Protein AF-A0A158KC57-F1 (afdb_monomer)

Sequence (59 aa):
MPKITNIRTIRLPARPKLIWVELETDDGLTGLGETFRGAQAVEAVLHELVQHPVNRLNK

Radius of gyration: 12.98 Å; Cα contacts (8 Å, |Δi|>4): 81; chains: 1; bounding box: 26×25×39 Å

InterPro domains:
  IPR029017 Enolase-like, N-terminal [G3DSA:3.30.390.10] (1-56)
  IPR029017 Enolase-like, N-terminal [SSF54826] (2-54)

Mean predicted aligned error: 4.64 Å

Solvent-accessible surface area (backbone atoms only — not comparable to full-atom values): 3686 Å² total; per-residue (Å²): 130,82,46,81,72,46,80,47,78,48,75,46,85,94,43,67,41,38,30,37,37,39,39,32,31,76,81,74,49,74,49,81,48,75,56,73,59,60,27,69,62,51,50,47,44,45,64,71,71,64,51,70,83,80,66,91,77,86,118

pLDDT: mean 90.79, std 16.44, range [35.03, 98.88]

Secondary structure (DSSP, 8-state):
---EEEEEEE--TTSTTEEEEEEEETTS-EEEEEEES-HHHHHHHIIIII-----TT--

Foldseek 3Di:
DWDFDDKDKDADPVQRFKIKIWTATPVGDIDIDIDGGPRVVVVCCCVPPVDDPPDPPPD

Structure (mmCIF, N/CA/C/O backbone):
data_AF-A0A158KC57-F1
#
_entry.id   AF-A0A158KC57-F1
#
loop_
_atom_site.group_PDB
_atom_site.id
_atom_site.type_symbol
_atom_site.label_atom_id
_atom_site.label_alt_id
_atom_site.label_comp_id
_atom_site.label_asym_id
_atom_site.label_entity_id
_atom_site.label_seq_id
_atom_site.pdbx_PDB_ins_code
_atom_site.Cartn_x
_atom_site.Cartn_y
_atom_site.Cartn_z
_atom_site.occupancy
_atom_site.B_iso_or_equiv
_atom_site.auth_seq_id
_atom_site.auth_comp_id
_atom_site.auth_asym_id
_atom_site.auth_atom_id
_atom_site.pdbx_PDB_model_num
ATOM 1 N N . MET A 1 1 ? -10.662 8.485 18.346 1.00 84.88 1 MET A N 1
ATOM 2 C CA . MET A 1 1 ? -10.043 8.729 17.027 1.00 84.88 1 MET A CA 1
ATOM 3 C C . MET A 1 1 ? -10.031 7.404 16.292 1.00 84.88 1 MET A C 1
ATOM 5 O O . MET A 1 1 ? -9.742 6.419 16.970 1.00 84.88 1 MET A O 1
ATOM 9 N N . PRO A 1 2 ? -10.364 7.378 14.993 1.00 92.75 2 PRO A N 1
ATOM 10 C CA . PRO A 1 2 ? -10.357 6.149 14.206 1.00 92.75 2 PRO A CA 1
ATOM 11 C C . PRO A 1 2 ? -8.972 5.501 14.221 1.00 92.75 2 PRO A C 1
ATOM 13 O O . PRO A 1 2 ? -7.957 6.205 14.186 1.00 92.75 2 PRO A O 1
ATOM 16 N N . LYS A 1 3 ? -8.923 4.173 14.300 1.00 94.06 3 LYS A N 1
ATOM 17 C CA . LYS A 1 3 ? -7.686 3.386 14.223 1.00 94.06 3 LYS A CA 1
ATOM 18 C C . LYS A 1 3 ? -7.597 2.710 12.867 1.00 94.06 3 LYS A C 1
ATOM 20 O O . LYS A 1 3 ? -8.587 2.180 12.381 1.00 94.06 3 LYS A O 1
ATOM 25 N N . ILE A 1 4 ? -6.398 2.679 12.292 1.00 94.12 4 ILE A N 1
ATOM 26 C CA . ILE A 1 4 ? -6.125 1.889 11.088 1.00 94.12 4 ILE A CA 1
ATOM 27 C C . ILE A 1 4 ? -6.173 0.404 11.464 1.00 94.12 4 ILE A C 1
ATOM 29 O O . ILE A 1 4 ? -5.513 -0.021 12.414 1.00 94.12 4 ILE A O 1
ATOM 33 N N . THR A 1 5 ? -6.949 -0.374 10.718 1.00 94.19 5 THR A N 1
ATOM 34 C CA . THR A 1 5 ? -7.154 -1.814 10.924 1.00 94.19 5 THR A CA 1
ATOM 35 C C . THR A 1 5 ? -6.512 -2.655 9.827 1.00 94.19 5 THR A C 1
ATOM 37 O O . THR A 1 5 ? -6.175 -3.811 10.079 1.00 94.19 5 THR A O 1
ATOM 40 N N . ASN A 1 6 ? -6.302 -2.088 8.634 1.00 95.06 6 ASN A N 1
ATOM 41 C CA . ASN A 1 6 ? -5.760 -2.810 7.488 1.00 95.06 6 ASN A CA 1
ATOM 42 C C . ASN A 1 6 ? -4.958 -1.900 6.548 1.00 95.06 6 ASN A C 1
ATOM 44 O O . ASN A 1 6 ? -5.265 -0.716 6.403 1.00 95.06 6 ASN A O 1
ATOM 48 N N . ILE A 1 7 ? -3.962 -2.486 5.882 1.00 96.62 7 ILE A N 1
ATOM 49 C CA . ILE A 1 7 ? -3.212 -1.892 4.773 1.00 96.62 7 ILE A 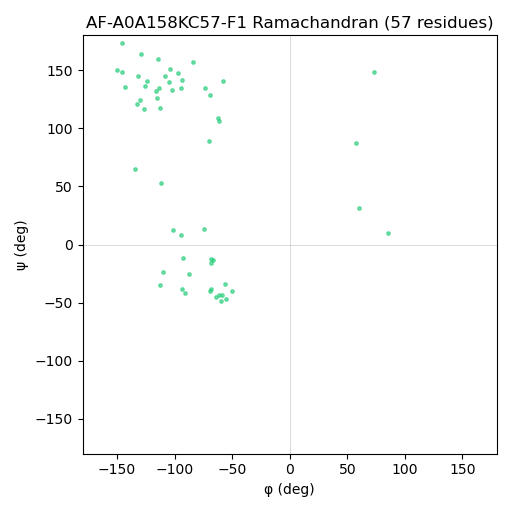CA 1
ATOM 50 C C . ILE A 1 7 ? -3.263 -2.882 3.607 1.00 96.62 7 ILE A C 1
ATOM 52 O O . ILE A 1 7 ? -2.723 -3.984 3.704 1.00 96.62 7 ILE A O 1
ATOM 56 N N . ARG A 1 8 ? -3.875 -2.483 2.490 1.00 98.00 8 ARG A N 1
ATOM 57 C CA . ARG A 1 8 ? -3.943 -3.270 1.252 1.00 98.00 8 ARG A CA 1
ATOM 58 C C . ARG A 1 8 ? -3.157 -2.576 0.149 1.00 98.00 8 ARG A C 1
ATOM 60 O O . ARG A 1 8 ? -3.309 -1.377 -0.046 1.00 98.00 8 ARG A O 1
ATOM 67 N N . THR A 1 9 ? -2.354 -3.326 -0.598 1.00 98.62 9 THR A N 1
ATOM 68 C CA . THR A 1 9 ? -1.671 -2.841 -1.803 1.00 98.62 9 THR A CA 1
ATOM 69 C C . THR A 1 9 ? -2.284 -3.458 -3.057 1.00 98.62 9 THR A C 1
ATOM 71 O O . THR A 1 9 ? -2.739 -4.602 -3.054 1.00 98.62 9 THR A O 1
ATOM 74 N N . ILE A 1 10 ? -2.334 -2.685 -4.143 1.00 98.75 10 ILE A N 1
ATOM 75 C CA . ILE A 1 10 ? -2.859 -3.128 -5.439 1.00 98.75 10 ILE A CA 1
ATOM 76 C C . ILE A 1 10 ? -1.838 -2.784 -6.519 1.00 98.75 10 ILE A C 1
ATOM 78 O O . ILE A 1 10 ? -1.465 -1.622 -6.701 1.00 98.75 10 ILE A O 1
ATOM 82 N N . ARG A 1 11 ? -1.422 -3.796 -7.285 1.00 98.50 11 ARG A N 1
ATOM 83 C CA . ARG A 1 11 ? -0.560 -3.645 -8.463 1.00 98.50 11 ARG A CA 1
ATOM 84 C C . ARG A 1 11 ? -1.224 -4.244 -9.691 1.00 98.50 11 ARG A C 1
ATOM 86 O O . ARG A 1 11 ? -1.813 -5.318 -9.634 1.00 98.50 11 ARG A O 1
ATOM 93 N N . LEU A 1 12 ? -1.074 -3.564 -10.825 1.00 98.38 12 LEU A N 1
ATOM 94 C CA . LEU A 1 12 ? -1.618 -4.008 -12.107 1.00 98.38 12 LEU A CA 1
ATOM 95 C C . LEU A 1 12 ? -0.474 -4.326 -13.079 1.00 98.38 12 LEU A C 1
ATOM 97 O O . LEU A 1 12 ? 0.336 -3.435 -13.350 1.00 98.38 12 LEU A O 1
ATOM 101 N N . PRO A 1 13 ? -0.418 -5.531 -13.681 1.00 97.81 13 PRO A N 1
ATOM 102 C CA . PRO A 1 13 ? 0.616 -5.874 -14.661 1.00 97.81 13 PRO A CA 1
ATOM 103 C C . PRO A 1 13 ? 0.682 -4.905 -15.850 1.00 97.81 13 PRO A C 1
ATOM 105 O O . PRO A 1 13 ? 1.765 -4.587 -16.330 1.00 97.81 13 PRO A O 1
ATOM 108 N N . ALA A 1 14 ? -0.467 -4.368 -16.279 1.00 98.19 14 ALA A N 1
ATOM 109 C CA . ALA A 1 14 ? -0.556 -3.378 -17.355 1.00 98.19 14 ALA A CA 1
ATOM 110 C C . ALA A 1 14 ? 0.038 -2.000 -16.990 1.00 98.19 14 ALA A C 1
ATOM 112 O O . ALA A 1 14 ? 0.287 -1.177 -17.869 1.00 98.19 14 ALA A O 1
ATOM 113 N N . ARG A 1 15 ? 0.259 -1.724 -15.698 1.00 98.19 15 ARG A N 1
ATOM 114 C CA . ARG A 1 15 ? 0.822 -0.469 -15.177 1.00 98.19 15 ARG A CA 1
ATOM 115 C C . ARG A 1 15 ? 1.901 -0.781 -14.131 1.00 98.19 15 ARG A C 1
ATOM 117 O O . ARG A 1 15 ? 1.753 -0.420 -12.967 1.00 98.19 15 ARG A O 1
ATOM 124 N N . PRO A 1 16 ? 3.021 -1.413 -14.524 1.00 98.12 16 PRO A N 1
ATOM 125 C CA . PRO A 1 16 ? 3.954 -2.054 -13.589 1.00 98.12 16 PRO A CA 1
ATOM 126 C C . PRO A 1 16 ? 4.723 -1.076 -12.688 1.00 98.12 16 PRO A C 1
ATOM 128 O O . PRO A 1 16 ? 5.382 -1.486 -11.737 1.00 98.12 16 PRO A O 1
ATOM 131 N N . LYS A 1 17 ? 4.676 0.223 -13.000 1.00 98.38 17 LYS A N 1
ATOM 132 C CA . LYS A 1 17 ? 5.303 1.284 -12.205 1.00 98.38 17 LYS A CA 1
ATOM 133 C C . LYS A 1 17 ? 4.351 1.897 -11.178 1.00 98.38 17 LYS A C 1
ATOM 135 O O . LYS A 1 17 ? 4.833 2.669 -10.361 1.00 98.38 17 LYS A O 1
ATOM 140 N N . LEU 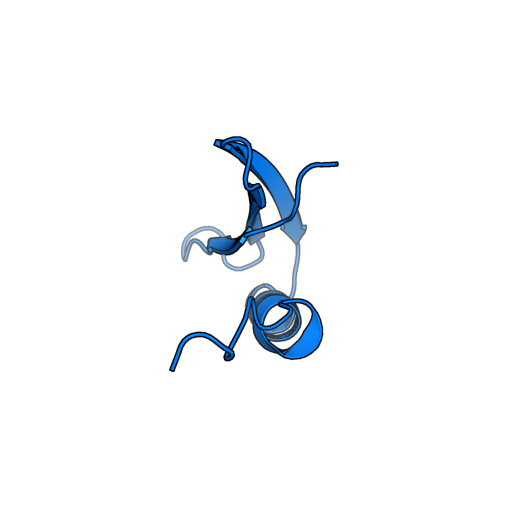A 1 18 ? 3.053 1.607 -11.244 1.00 98.75 18 LEU A N 1
ATOM 141 C CA . LEU A 1 18 ? 2.056 2.128 -10.313 1.00 98.75 18 LEU A CA 1
ATOM 142 C C . LEU A 1 18 ? 1.768 1.117 -9.207 1.00 98.75 18 LEU A C 1
ATOM 144 O O . LEU A 1 18 ? 1.798 -0.098 -9.424 1.00 98.75 18 LEU A O 1
ATOM 148 N N . ILE A 1 19 ? 1.465 1.656 -8.035 1.00 98.81 19 ILE A N 1
ATOM 149 C CA . ILE A 1 19 ? 0.921 0.933 -6.895 1.00 98.81 19 ILE A CA 1
ATOM 150 C C . ILE A 1 19 ? -0.089 1.839 -6.199 1.00 98.81 19 ILE A C 1
ATOM 152 O O . ILE A 1 19 ? 0.176 3.024 -5.980 1.00 98.81 19 ILE A O 1
ATOM 156 N N . TRP A 1 20 ? -1.232 1.261 -5.853 1.00 98.88 20 TRP A N 1
ATOM 157 C CA . TRP A 1 20 ? -2.215 1.888 -4.980 1.00 98.88 20 TRP A CA 1
ATOM 158 C C . TRP A 1 20 ? -2.144 1.261 -3.598 1.00 98.88 20 TRP A C 1
ATOM 160 O O . TRP A 1 20 ? -1.798 0.084 -3.461 1.00 98.88 20 TRP A O 1
ATOM 170 N N . VAL A 1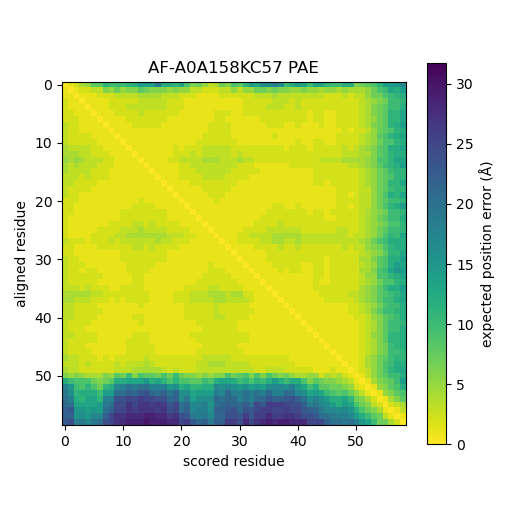 21 ? -2.486 2.053 -2.588 1.00 98.56 21 VAL A N 1
ATOM 171 C CA . VAL A 1 21 ? -2.650 1.598 -1.210 1.00 98.56 21 VAL A CA 1
ATOM 172 C C . VAL A 1 21 ? -4.025 2.003 -0.702 1.00 98.56 21 VAL A C 1
ATOM 174 O O . VAL A 1 21 ? -4.468 3.127 -0.926 1.00 98.56 21 VAL A O 1
ATOM 177 N N . GLU A 1 22 ? -4.686 1.088 -0.011 1.00 98.50 22 GLU A N 1
ATOM 178 C CA . GLU A 1 22 ? -5.929 1.340 0.705 1.00 98.50 22 GLU A CA 1
ATOM 179 C C . GLU A 1 22 ? -5.702 1.127 2.201 1.00 98.50 22 GLU A C 1
ATOM 181 O 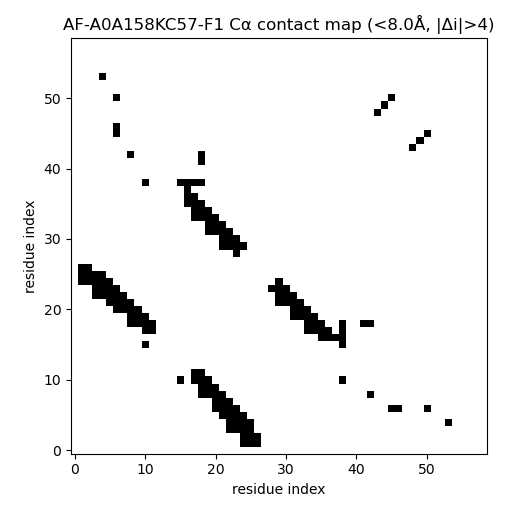O . GLU A 1 22 ? -5.115 0.123 2.615 1.00 98.50 22 GLU A O 1
ATOM 186 N N . LEU A 1 23 ? -6.152 2.092 3.004 1.00 96.81 23 LEU A N 1
ATOM 187 C CA . LEU A 1 23 ? -6.108 2.046 4.464 1.00 96.81 23 LEU A CA 1
ATOM 188 C C . LEU A 1 23 ? -7.532 1.949 4.997 1.00 96.81 23 LEU A C 1
ATOM 190 O O . LEU A 1 23 ? -8.319 2.872 4.792 1.00 96.81 23 LEU A O 1
ATOM 194 N N . GLU A 1 24 ? -7.848 0.852 5.679 1.00 97.06 24 GLU A N 1
ATOM 195 C CA . GLU A 1 24 ? -9.152 0.655 6.323 1.00 97.06 24 GLU A CA 1
ATOM 196 C C . GLU A 1 24 ? -9.071 1.116 7.781 1.00 97.06 24 GLU A C 1
ATOM 198 O O . GLU A 1 24 ? -8.051 0.910 8.452 1.00 97.06 24 GLU A O 1
ATOM 203 N N . THR A 1 25 ? -10.136 1.745 8.274 1.00 96.38 25 THR A N 1
ATOM 204 C CA . THR A 1 25 ? -10.265 2.175 9.671 1.00 96.38 25 THR A CA 1
ATOM 205 C C . THR A 1 25 ? -11.384 1.433 10.401 1.00 96.38 25 THR A C 1
ATOM 207 O O . THR A 1 25 ? -12.284 0.855 9.793 1.00 96.38 25 THR A O 1
ATOM 210 N N . ASP A 1 26 ? -11.326 1.425 11.734 1.00 96.62 26 ASP A N 1
ATOM 211 C CA . ASP A 1 26 ? -12.303 0.753 12.606 1.00 96.62 26 ASP A CA 1
ATOM 212 C C . ASP A 1 26 ? -13.717 1.362 12.576 1.00 96.62 26 ASP A C 1
ATOM 214 O O . ASP A 1 26 ? -14.668 0.719 13.016 1.00 96.62 26 ASP A O 1
ATOM 218 N N . ASP A 1 27 ? -13.876 2.557 12.013 1.00 97.31 27 ASP A N 1
ATOM 219 C CA . ASP A 1 27 ? -15.159 3.216 11.749 1.00 97.31 27 ASP A CA 1
ATOM 220 C C . ASP A 1 27 ? -15.695 2.973 10.323 1.00 97.31 27 ASP A C 1
ATOM 222 O O . ASP A 1 27 ? -16.706 3.557 9.931 1.00 97.31 27 ASP A O 1
ATOM 226 N N . GLY A 1 28 ? -15.057 2.080 9.559 1.00 96.75 28 GLY A N 1
ATOM 227 C CA . GLY A 1 28 ? -15.552 1.600 8.267 1.00 96.75 28 GLY A CA 1
ATOM 228 C C . GLY A 1 28 ? -15.203 2.479 7.065 1.00 96.75 28 GLY A C 1
ATOM 229 O O . GLY A 1 28 ? -15.731 2.248 5.977 1.00 96.75 28 GLY A O 1
ATOM 230 N N . LEU A 1 29 ? -14.327 3.474 7.227 1.00 98.19 29 LEU A N 1
ATOM 231 C CA . LEU A 1 29 ? -13.824 4.273 6.110 1.00 98.19 29 LEU A CA 1
ATOM 232 C C . LEU A 1 29 ? -12.640 3.587 5.415 1.00 98.19 29 LEU A C 1
ATOM 234 O O . LEU A 1 29 ? -11.939 2.745 5.981 1.00 98.19 29 LEU A O 1
ATOM 238 N N . THR A 1 30 ? -12.4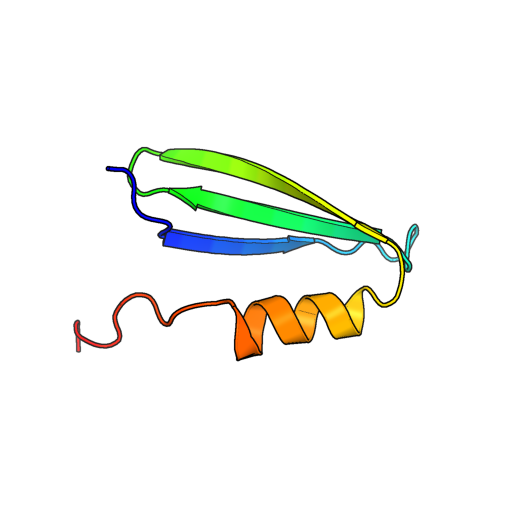08 3.957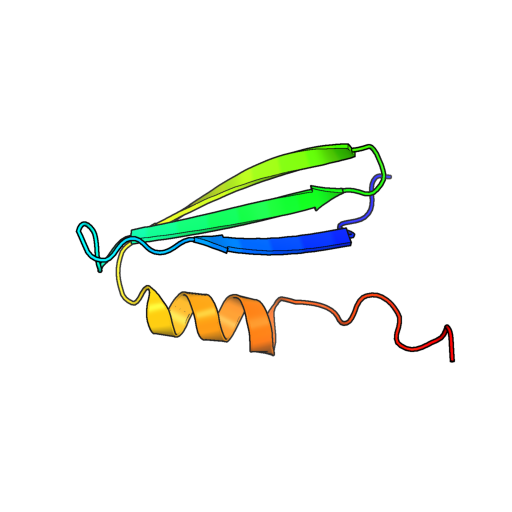 4.153 1.00 98.31 30 THR A N 1
ATOM 239 C CA . THR A 1 30 ? -11.236 3.524 3.383 1.00 98.31 30 THR A CA 1
ATOM 240 C C . THR A 1 30 ? -10.592 4.720 2.695 1.00 98.31 30 THR A C 1
ATOM 242 O O . THR A 1 30 ? -11.232 5.409 1.901 1.00 98.31 30 THR A O 1
ATOM 245 N N . GLY A 1 31 ? -9.322 4.975 3.008 1.00 98.19 31 GLY A N 1
ATOM 246 C CA . GLY A 1 31 ? -8.514 6.003 2.354 1.00 98.19 31 GLY A CA 1
ATOM 247 C C . GLY A 1 31 ? -7.693 5.418 1.209 1.00 98.19 31 GLY A C 1
ATOM 248 O O . GLY A 1 31 ? -7.057 4.382 1.391 1.00 98.19 31 GLY A O 1
ATOM 249 N N . LEU A 1 32 ? -7.675 6.093 0.057 1.00 98.69 32 LEU A N 1
ATOM 250 C CA . LEU A 1 32 ? -6.893 5.702 -1.120 1.00 98.69 32 LEU A CA 1
ATOM 251 C C . LEU A 1 32 ? -5.626 6.561 -1.251 1.00 98.69 32 LEU A C 1
ATOM 253 O O . LEU A 1 32 ? -5.692 7.789 -1.192 1.00 98.69 32 LEU A O 1
ATOM 257 N N . GLY A 1 33 ? -4.489 5.910 -1.487 1.00 98.62 33 GLY A N 1
ATOM 258 C CA . GLY A 1 33 ? -3.216 6.536 -1.841 1.00 98.62 33 GLY A CA 1
ATOM 259 C C . GLY A 1 33 ? -2.588 5.912 -3.090 1.00 98.62 33 GLY A C 1
ATOM 260 O O . GLY A 1 33 ? -2.950 4.812 -3.509 1.00 98.62 33 GLY A O 1
ATOM 261 N N . GLU A 1 34 ? -1.620 6.611 -3.680 1.00 98.75 34 GLU A N 1
ATOM 262 C CA . GLU A 1 34 ? -0.905 6.186 -4.889 1.00 98.75 34 GLU A CA 1
ATOM 263 C C . GLU A 1 34 ? 0.559 6.645 -4.837 1.00 98.75 34 GLU A C 1
ATOM 265 O O . GLU A 1 34 ? 0.871 7.711 -4.302 1.00 98.75 34 GLU A O 1
ATOM 270 N N . THR A 1 35 ? 1.462 5.863 -5.433 1.00 98.69 35 THR A N 1
ATOM 271 C CA . THR A 1 35 ? 2.788 6.351 -5.834 1.00 98.69 35 THR A CA 1
ATOM 272 C C . THR A 1 35 ? 3.270 5.682 -7.127 1.00 98.69 35 THR A C 1
ATOM 274 O O . THR A 1 35 ? 2.642 4.761 -7.657 1.00 98.69 35 THR A O 1
ATOM 277 N N . PHE A 1 36 ? 4.401 6.154 -7.656 1.00 98.62 36 PHE A N 1
ATOM 278 C CA . PHE A 1 36 ? 4.956 5.747 -8.943 1.00 98.62 36 PHE A CA 1
ATOM 279 C C . PHE A 1 36 ? 6.451 5.414 -8.852 1.00 98.62 36 PHE A C 1
ATOM 281 O O . PHE A 1 36 ? 7.224 6.108 -8.197 1.00 98.62 36 PHE A O 1
ATOM 288 N N . ARG A 1 37 ? 6.867 4.423 -9.652 1.00 98.25 37 ARG A N 1
ATOM 289 C CA . ARG A 1 37 ? 8.192 3.769 -9.697 1.00 98.25 37 ARG A CA 1
ATOM 290 C C . ARG A 1 37 ? 8.438 2.839 -8.513 1.00 98.25 37 ARG A C 1
ATOM 292 O O . ARG A 1 37 ? 7.949 3.047 -7.415 1.00 98.25 37 ARG A O 1
ATOM 299 N N . GLY A 1 38 ? 9.219 1.787 -8.769 1.00 98.12 38 GLY A N 1
ATOM 300 C CA . GLY A 1 38 ? 9.639 0.849 -7.727 1.00 98.12 38 GLY A CA 1
ATOM 301 C C . GLY A 1 38 ? 8.484 0.129 -7.026 1.00 98.12 38 GLY A C 1
ATOM 302 O O . GLY A 1 38 ? 8.627 -0.192 -5.856 1.00 98.12 38 GLY A O 1
ATOM 303 N N . ALA A 1 39 ? 7.360 -0.129 -7.712 1.00 98.62 39 ALA A N 1
ATOM 304 C CA . ALA A 1 39 ? 6.118 -0.621 -7.102 1.00 98.62 39 ALA A CA 1
ATOM 305 C C . ALA A 1 39 ? 6.306 -1.846 -6.183 1.00 98.62 39 ALA A C 1
ATOM 307 O O . ALA A 1 39 ? 5.720 -1.888 -5.110 1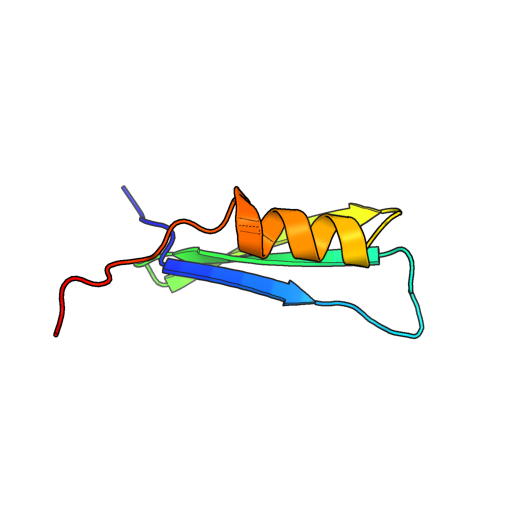.00 98.62 39 ALA A O 1
ATOM 308 N N . GLN A 1 40 ? 7.155 -2.808 -6.561 1.00 98.56 40 GLN A N 1
ATOM 309 C CA . GLN A 1 40 ? 7.464 -3.975 -5.718 1.00 98.56 40 GLN A CA 1
ATOM 310 C C . GLN A 1 40 ? 8.274 -3.609 -4.464 1.00 98.56 40 GLN A C 1
ATOM 312 O O . GLN A 1 40 ? 8.010 -4.130 -3.389 1.00 98.56 40 GLN A O 1
ATOM 317 N N . ALA A 1 41 ? 9.241 -2.694 -4.582 1.00 98.56 41 ALA A N 1
ATOM 318 C CA . ALA A 1 41 ? 10.025 -2.233 -3.436 1.00 98.56 41 ALA A CA 1
ATOM 319 C C . ALA A 1 41 ? 9.161 -1.415 -2.464 1.00 98.56 41 ALA A C 1
ATOM 321 O O . ALA A 1 41 ? 9.283 -1.563 -1.254 1.00 98.56 41 ALA A O 1
ATOM 322 N N . VAL A 1 42 ? 8.252 -0.588 -2.991 1.00 98.62 42 VAL A N 1
ATOM 3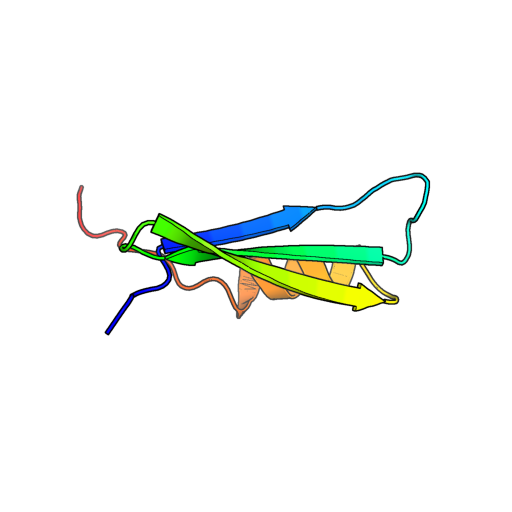23 C CA . VAL A 1 42 ? 7.273 0.150 -2.181 1.00 98.62 42 VAL A CA 1
ATOM 324 C C . VAL A 1 42 ? 6.316 -0.809 -1.471 1.00 98.62 42 VAL A C 1
ATOM 326 O O . VAL A 1 42 ? 6.089 -0.645 -0.278 1.00 98.62 42 VAL A O 1
ATOM 329 N N . GLU A 1 43 ? 5.789 -1.820 -2.170 1.00 98.56 43 GLU A N 1
ATOM 330 C CA . GLU A 1 43 ? 4.949 -2.870 -1.573 1.00 98.56 43 GLU A CA 1
ATOM 331 C C . GLU A 1 43 ? 5.661 -3.561 -0.403 1.00 98.56 43 GLU A C 1
ATOM 333 O O . GLU A 1 43 ? 5.081 -3.684 0.674 1.00 98.56 43 GLU A O 1
ATOM 338 N N . ALA A 1 44 ? 6.932 -3.935 -0.585 1.00 98.25 44 ALA A N 1
ATOM 339 C CA . ALA A 1 44 ? 7.744 -4.532 0.472 1.00 98.25 44 ALA A CA 1
ATOM 340 C C . ALA A 1 44 ? 7.885 -3.591 1.678 1.00 98.25 44 ALA A C 1
ATOM 342 O O . ALA A 1 44 ? 7.590 -3.988 2.798 1.00 98.25 44 ALA A O 1
ATOM 343 N N . VAL A 1 45 ? 8.226 -2.314 1.466 1.00 98.00 45 VAL A N 1
ATOM 344 C CA . VAL A 1 45 ? 8.303 -1.325 2.560 1.00 98.00 45 VAL A CA 1
ATOM 345 C C . VAL A 1 45 ? 6.966 -1.188 3.295 1.00 98.00 45 VAL A C 1
ATOM 347 O O . VAL A 1 45 ? 6.949 -1.144 4.527 1.00 98.00 45 VAL A O 1
ATOM 350 N N . LEU A 1 46 ? 5.847 -1.139 2.565 1.00 97.12 46 LEU A N 1
ATOM 351 C CA . LEU A 1 46 ? 4.516 -1.007 3.158 1.00 97.12 46 LEU A CA 1
ATOM 352 C C . LEU A 1 46 ? 4.181 -2.186 4.077 1.00 97.12 46 LEU A C 1
ATOM 354 O O . LEU A 1 46 ? 3.687 -1.967 5.179 1.00 97.12 46 LEU A O 1
ATOM 358 N N . HIS A 1 47 ? 4.480 -3.414 3.659 1.00 96.31 47 HIS A N 1
ATOM 359 C CA . HIS A 1 47 ? 4.133 -4.612 4.426 1.00 96.31 47 HIS A CA 1
ATOM 360 C C . HIS A 1 47 ? 5.182 -5.027 5.466 1.00 96.31 47 HIS A C 1
ATOM 362 O O . HIS A 1 47 ? 4.826 -5.650 6.463 1.00 96.31 47 HIS A O 1
ATOM 368 N N . GLU A 1 48 ? 6.454 -4.676 5.278 1.00 95.31 48 GLU A N 1
ATOM 369 C CA . GLU A 1 48 ? 7.533 -5.061 6.196 1.00 95.31 48 GLU A CA 1
ATOM 370 C C . GLU A 1 48 ? 7.820 -4.002 7.263 1.00 95.31 48 GLU A C 1
ATOM 372 O O . GLU A 1 48 ? 8.115 -4.349 8.406 1.00 95.31 48 GLU A O 1
ATOM 377 N N . LEU A 1 49 ? 7.758 -2.715 6.902 1.00 94.62 49 LEU A N 1
ATOM 378 C CA . LEU A 1 49 ? 8.213 -1.619 7.767 1.00 94.62 49 LEU A CA 1
ATOM 379 C C . LEU A 1 49 ? 7.076 -0.715 8.248 1.00 94.62 49 LEU A C 1
ATOM 381 O O . LEU A 1 49 ? 7.146 -0.192 9.359 1.00 94.62 49 LEU A O 1
ATOM 385 N N . VAL A 1 50 ? 6.053 -0.493 7.416 1.00 93.12 50 VAL A N 1
ATOM 386 C CA . VAL A 1 50 ? 4.949 0.433 7.737 1.00 93.12 50 VAL A CA 1
ATOM 387 C C . VAL A 1 50 ? 3.797 -0.283 8.430 1.00 93.12 50 VAL A C 1
ATOM 389 O O . VAL A 1 50 ? 3.225 0.253 9.380 1.00 93.12 50 VAL A O 1
ATOM 392 N N . GLN A 1 51 ? 3.443 -1.482 7.970 1.00 87.69 51 GLN A N 1
ATOM 393 C CA . GLN A 1 51 ? 2.361 -2.256 8.554 1.00 87.69 51 GLN A CA 1
ATOM 394 C C . GLN A 1 51 ? 2.691 -2.599 10.005 1.00 87.69 51 GLN A C 1
ATOM 396 O O . GLN A 1 51 ? 3.540 -3.436 10.308 1.00 87.69 51 GLN A O 1
ATOM 401 N N . HIS A 1 52 ? 1.978 -1.956 10.925 1.00 72.56 52 HIS A N 1
ATOM 402 C CA . HIS A 1 52 ? 2.047 -2.333 12.323 1.00 72.56 52 HIS A CA 1
ATOM 403 C C . HIS A 1 52 ? 1.283 -3.651 12.513 1.00 72.56 52 HIS A C 1
ATOM 405 O O . HIS A 1 52 ? 0.171 -3.781 11.993 1.00 72.56 52 HIS A O 1
ATOM 411 N N . PRO A 1 53 ? 1.821 -4.636 13.254 1.00 63.16 53 PRO A N 1
ATOM 412 C CA . PRO A 1 53 ? 1.067 -5.832 13.586 1.00 63.16 53 PRO A CA 1
ATOM 413 C C . PRO A 1 53 ? -0.156 -5.431 14.413 1.00 63.16 53 PRO A C 1
ATOM 415 O O . PRO A 1 53 ? -0.049 -5.093 15.592 1.00 63.16 53 PRO A O 1
ATOM 418 N N . VAL A 1 54 ? -1.332 -5.471 13.786 1.00 56.56 54 VAL A N 1
ATOM 419 C CA . VAL A 1 54 ? -2.613 -5.270 14.460 1.00 56.56 54 VAL A CA 1
ATOM 420 C C . VAL A 1 54 ? -2.852 -6.500 15.336 1.00 56.56 54 VAL A C 1
ATOM 422 O O . VAL A 1 54 ? -3.400 -7.507 14.913 1.00 56.56 54 VAL A O 1
ATOM 425 N N . ASN A 1 55 ? -2.350 -6.416 16.564 1.00 47.00 55 ASN A N 1
ATOM 426 C CA . ASN A 1 55 ? -2.692 -7.248 17.708 1.00 47.00 55 ASN A CA 1
ATOM 427 C C . ASN A 1 55 ? -2.488 -8.773 17.541 1.00 47.00 55 ASN A C 1
ATOM 429 O O . ASN A 1 55 ? -3.413 -9.539 17.284 1.00 47.00 55 ASN A O 1
ATOM 433 N N . ARG A 1 56 ? -1.271 -9.245 17.846 1.00 50.53 56 ARG A N 1
ATOM 434 C CA . ARG A 1 56 ? -0.959 -10.668 18.104 1.00 50.53 56 ARG A CA 1
ATOM 435 C C . ARG A 1 56 ? -1.446 -11.169 19.487 1.00 50.53 56 ARG A C 1
ATOM 437 O O . ARG A 1 56 ? -0.992 -12.220 19.923 1.00 50.53 56 ARG A O 1
ATOM 444 N N . LEU A 1 57 ? -2.312 -10.423 20.189 1.00 44.06 57 LEU A N 1
ATOM 445 C CA . LEU A 1 57 ? -2.708 -10.675 21.591 1.00 44.06 57 LEU A CA 1
ATOM 446 C C . LEU A 1 57 ? -4.078 -11.35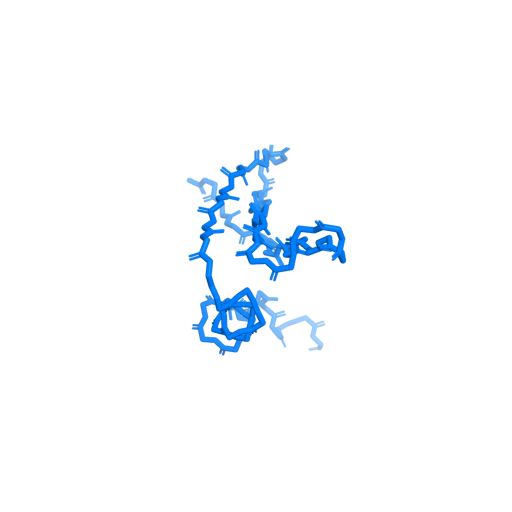2 21.782 1.00 44.06 57 LEU A C 1
ATOM 448 O O . LEU A 1 57 ? -4.546 -11.436 22.909 1.00 44.06 57 LEU A O 1
ATOM 452 N N . ASN A 1 58 ? -4.695 -11.884 20.725 1.00 35.03 58 ASN A N 1
ATOM 453 C CA . ASN A 1 58 ? -5.880 -12.746 20.852 1.00 35.03 58 ASN A CA 1
ATOM 454 C C . ASN A 1 58 ? -5.553 -14.194 20.445 1.00 35.03 58 ASN A C 1
ATOM 456 O O . ASN A 1 58 ? -6.210 -14.771 19.578 1.00 35.03 58 ASN A O 1
ATOM 460 N N . LYS A 1 59 ? -4.503 -14.757 21.050 1.00 40.69 59 LYS A N 1
ATOM 461 C CA . LYS A 1 59 ? -4.310 -16.205 21.174 1.00 40.69 59 LYS A CA 1
ATOM 462 C C . LYS A 1 59 ? -4.369 -16.582 22.642 1.00 40.69 59 LYS A C 1
ATOM 464 O O . LYS A 1 59 ? -3.772 -15.824 23.437 1.00 40.69 59 LYS A O 1
#

Organism: NCBI:txid1226301

Nearest PDB structures (foldseek):
  3dip-assembly1_B  TM=1.007E+00  e=5.212E-06  unidentified
  3dip-assembly1_A  TM=1.004E+00  e=1.071E-05  unidentified
  2pod-assembly1_A  TM=9.896E-01  e=4.419E-04  Burkholderia pseudomallei K96243
  2pod-assembly1_B  TM=9.934E-01  e=6.726E-04  Burkholderia pseudomallei K96243
  3tw1-assembly1_A  TM=6.289E-01  e=1.743E+00  Saccharomyces cerevisiae S288C